Protein AF-A0A2S9FH25-F1 (afdb_monomer)

Mean predicted aligned error: 14.5 Å

Nearest PDB structures (foldseek):
  1u69-assembly1_A  TM=9.486E-01  e=9.058E-13  Pseudomonas aeruginosa PAO1
  1u69-assembly2_D  TM=9.624E-01  e=1.966E-12  Pseudomonas aeruginosa PAO1
  1u69-assembly3_C  TM=9.491E-01  e=1.620E-12  Pseudomonas aeruginosa PAO1
  1u6l-assembly1_B  TM=7.520E-01  e=2.243E-03  Pseudomonas aeruginosa PAO1
  4naz-assembly1_A  TM=5.718E-01  e=1.034E+00  Staphylococcus aureus subsp. aureus N315

Radius of gyration: 29.6 Å; Cα contacts (8 Å, |Δi|>4): 199; chains: 1; bounding box: 71×37×95 Å

Solvent-accessible surface area (backbone atoms only — not comparable to full-atom values): 10224 Å² total; per-residue (Å²): 124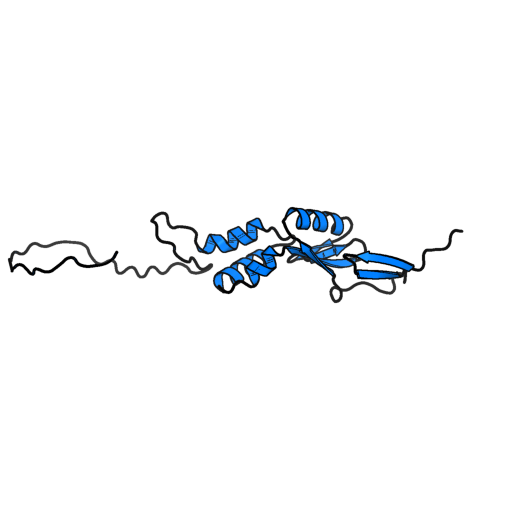,90,74,79,75,57,62,48,78,49,71,59,96,87,43,80,47,74,51,64,71,75,62,90,86,64,78,67,50,82,91,53,63,50,77,45,81,18,88,44,65,68,50,41,50,57,51,49,61,60,37,41,56,78,33,43,85,39,61,60,18,29,30,21,29,62,83,49,47,28,36,33,52,42,42,52,66,56,59,51,39,49,64,35,89,50,64,68,41,10,50,32,23,46,55,46,41,72,76,26,37,70,75,54,64,66,60,34,51,48,46,36,53,55,31,50,56,66,56,99,71,92,50,80,44,84,56,70,92,87,65,81,80,79,76,86,68,83,83,74,86,88,83,89,82,92,76,92,83,90,81,86,93,84,84,90,75,94,78,88,84,133

Sequence (162 aa):
KPGDVVSATFVLDGQRFIGINGGPVFSFTEAVSFTIDCRDQAEVDYYWDRLVDGGAESQCGWLKDRYGLSWQVVPRRLTELTSDPDPARAAAATKAMLGMRKIVIAELEDAVSGLWAAVGDGRRRLVLPGQKLLIYGSRRPPLCTLGHTQLGPGRLSEDVWR

pLDDT: mean 74.71, std 25.16, range [26.81, 96.88]

Foldseek 3Di:
DPDDDQWDWDDDPNDIDIGGCPDPPDADDPVDEEEDAAADVVSLCVVVVQQCVCWAWDALQWTHGVRRHIYRDDYPLLVCQLPPPPVQSNVQLVVQRRVDRRDDNVSSVCSNCVLQPDPPPPDGDGDRPPDPDPPPPPDDDDDDDDDDDDDDDDDDDDDDDD

Structure (mmCIF, N/CA/C/O backbone):
data_AF-A0A2S9FH25-F1
#
_entry.id   AF-A0A2S9FH25-F1
#
loop_
_atom_site.group_PDB
_atom_site.id
_atom_site.type_symbol
_atom_site.label_atom_id
_atom_site.label_alt_id
_atom_site.label_comp_id
_atom_site.label_asym_id
_atom_site.label_entity_id
_atom_site.label_seq_id
_atom_site.pdbx_PDB_ins_code
_atom_site.Cartn_x
_atom_site.Cartn_y
_atom_site.Cartn_z
_atom_site.occupancy
_atom_site.B_iso_or_equiv
_atom_site.auth_seq_id
_atom_site.auth_comp_id
_atom_site.auth_asym_id
_atom_site.auth_atom_id
_atom_site.pdbx_PDB_model_num
ATOM 1 N N . LYS A 1 1 ? 22.438 1.363 -34.155 1.00 42.34 1 LYS A N 1
ATOM 2 C CA . LYS A 1 1 ? 21.568 0.644 -33.194 1.00 42.34 1 LYS A CA 1
ATOM 3 C C . LYS A 1 1 ? 21.041 1.708 -32.246 1.00 42.34 1 LYS A C 1
ATOM 5 O O . LYS A 1 1 ? 21.888 2.452 -31.766 1.00 42.34 1 LYS A O 1
ATOM 10 N N . PRO A 1 2 ? 19.721 1.904 -32.103 1.00 44.00 2 PRO A N 1
ATOM 11 C CA . PRO A 1 2 ? 19.193 2.931 -31.206 1.00 44.00 2 PRO A CA 1
ATOM 12 C C . PRO A 1 2 ? 19.787 2.697 -29.814 1.00 44.00 2 PRO A C 1
ATOM 14 O O . PRO A 1 2 ? 19.795 1.556 -29.363 1.00 44.00 2 PRO A O 1
ATOM 17 N N . GLY A 1 3 ? 20.409 3.729 -29.243 1.00 57.06 3 GLY A N 1
ATOM 18 C CA . GLY A 1 3 ? 21.212 3.620 -28.028 1.00 57.06 3 GLY A CA 1
ATOM 19 C C . GLY A 1 3 ? 20.370 3.202 -26.832 1.00 57.06 3 GLY A C 1
ATOM 20 O O . GLY A 1 3 ? 19.232 3.650 -26.690 1.00 57.06 3 GLY A O 1
ATOM 21 N N . ASP A 1 4 ? 20.938 2.343 -25.991 1.00 72.88 4 ASP A N 1
ATOM 22 C CA . ASP A 1 4 ? 20.301 1.912 -24.754 1.00 72.88 4 ASP A CA 1
ATOM 23 C C . ASP A 1 4 ? 19.955 3.140 -23.901 1.00 72.88 4 ASP A C 1
ATOM 25 O O . ASP A 1 4 ? 20.769 4.053 -23.725 1.00 72.88 4 ASP A O 1
ATOM 29 N N . VAL A 1 5 ? 18.721 3.191 -23.399 1.00 74.50 5 VAL A N 1
ATOM 30 C C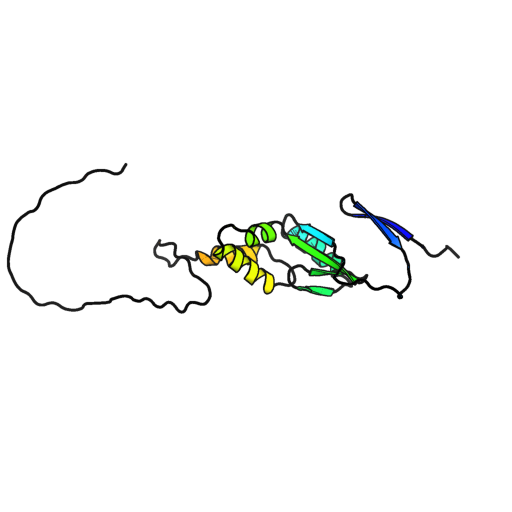A . VAL A 1 5 ? 18.272 4.275 -22.522 1.00 74.50 5 VAL A CA 1
ATOM 31 C C . VAL A 1 5 ? 19.107 4.222 -21.243 1.00 74.50 5 VAL A C 1
ATOM 33 O O . VAL A 1 5 ? 19.021 3.258 -20.487 1.00 74.50 5 VAL A O 1
ATOM 36 N N . VAL A 1 6 ? 19.923 5.248 -21.000 1.00 82.94 6 VAL A N 1
ATOM 37 C CA . VAL A 1 6 ? 20.796 5.328 -19.813 1.00 82.94 6 VAL A CA 1
ATOM 38 C C . VAL A 1 6 ? 19.996 5.729 -18.574 1.00 82.94 6 VAL A C 1
ATOM 40 O O . VAL A 1 6 ? 20.186 5.174 -17.491 1.00 82.94 6 VAL A O 1
ATOM 43 N N . SER A 1 7 ? 19.072 6.674 -18.733 1.00 88.19 7 SER A N 1
ATOM 44 C CA . SER A 1 7 ? 18.200 7.147 -17.666 1.00 88.19 7 SER A CA 1
ATOM 45 C C . SER A 1 7 ? 16.858 7.633 -18.206 1.00 88.19 7 SER A C 1
ATOM 47 O O . SER A 1 7 ? 16.728 7.981 -19.380 1.00 88.19 7 SER A O 1
ATOM 49 N N . ALA A 1 8 ? 15.853 7.653 -17.335 1.00 88.56 8 ALA A N 1
ATOM 50 C CA . ALA A 1 8 ? 14.528 8.178 -17.618 1.00 88.56 8 ALA A CA 1
ATOM 51 C C . ALA A 1 8 ? 14.047 9.038 -16.449 1.00 88.56 8 ALA A C 1
ATOM 53 O O . ALA A 1 8 ? 14.190 8.658 -15.287 1.00 88.56 8 ALA A O 1
ATOM 54 N N . THR A 1 9 ? 13.444 10.180 -16.763 1.00 92.06 9 THR A N 1
ATOM 55 C CA . THR A 1 9 ? 12.810 11.053 -15.772 1.00 92.06 9 THR A CA 1
ATOM 56 C C . THR A 1 9 ? 11.312 10.807 -15.782 1.00 92.06 9 THR A C 1
ATOM 58 O O . THR A 1 9 ? 10.691 10.818 -16.843 1.00 92.06 9 THR A O 1
ATOM 61 N N . PHE A 1 10 ? 10.723 10.623 -14.608 1.00 89.56 10 PHE A N 1
ATOM 62 C CA . PHE A 1 10 ? 9.284 10.444 -14.441 1.00 89.56 10 PHE A CA 1
ATOM 63 C C . PHE A 1 10 ? 8.789 11.197 -13.208 1.00 89.56 10 PHE A C 1
ATOM 65 O O . PHE A 1 10 ? 9.579 11.686 -12.400 1.00 89.56 10 PHE A O 1
ATOM 72 N N . VAL A 1 11 ? 7.473 11.347 -13.093 1.00 90.06 11 VAL A N 1
ATOM 73 C CA . VAL A 1 11 ? 6.831 12.032 -11.971 1.00 90.06 11 VAL A CA 1
ATOM 74 C C . VAL A 1 11 ? 5.839 11.075 -11.331 1.00 90.06 11 VAL A C 1
ATOM 76 O O . VAL A 1 11 ? 4.984 10.535 -12.030 1.00 90.06 11 VAL A O 1
ATOM 79 N N . LEU A 1 12 ? 5.954 10.877 -10.020 1.00 88.06 12 LEU A N 1
ATOM 80 C CA . LEU A 1 12 ? 4.980 10.154 -9.205 1.00 88.06 12 LEU A CA 1
ATOM 81 C C . LEU A 1 12 ? 4.409 11.133 -8.189 1.00 88.06 12 LEU A C 1
ATOM 83 O O . LEU A 1 12 ? 5.174 11.751 -7.457 1.00 88.06 12 LEU A O 1
ATOM 87 N N . ASP A 1 13 ? 3.089 11.299 -8.194 1.00 86.44 13 ASP A N 1
ATOM 88 C CA . ASP A 1 13 ? 2.365 12.199 -7.285 1.00 86.44 13 ASP A CA 1
ATOM 89 C C . ASP A 1 13 ? 3.001 13.603 -7.152 1.00 86.44 13 ASP A C 1
ATOM 91 O O . ASP A 1 13 ? 3.244 14.134 -6.074 1.00 86.44 13 ASP A O 1
ATOM 95 N N . GLY A 1 14 ? 3.379 14.193 -8.292 1.00 88.94 14 GLY A N 1
ATOM 96 C CA . GLY A 1 14 ? 4.026 15.511 -8.349 1.00 88.94 14 GLY A CA 1
ATOM 97 C C . GLY A 1 14 ? 5.524 15.528 -8.011 1.00 88.94 14 GLY A C 1
ATOM 98 O O . GLY A 1 14 ? 6.199 16.515 -8.310 1.00 88.94 14 GLY A O 1
ATOM 99 N N . GLN A 1 15 ? 6.086 14.439 -7.483 1.00 89.81 15 GLN A N 1
ATOM 100 C CA . GLN A 1 15 ? 7.514 14.317 -7.208 1.00 89.81 15 GLN A CA 1
ATOM 101 C C . GLN A 1 15 ? 8.274 13.768 -8.417 1.00 89.81 15 GLN A C 1
ATOM 103 O O . GLN A 1 15 ? 7.928 12.739 -8.994 1.00 89.81 15 GLN A O 1
ATOM 108 N N . ARG A 1 16 ? 9.345 14.465 -8.808 1.00 92.69 16 ARG A N 1
ATOM 109 C CA . ARG A 1 16 ? 10.208 14.069 -9.926 1.00 92.69 16 ARG A CA 1
ATOM 110 C C . ARG A 1 16 ? 11.235 13.032 -9.479 1.00 92.69 16 ARG A C 1
ATOM 112 O O . ARG A 1 16 ? 11.965 13.263 -8.520 1.00 92.69 16 ARG A O 1
ATOM 119 N N . PHE A 1 17 ? 11.358 11.962 -10.250 1.00 90.69 17 PHE A N 1
ATOM 120 C CA . PHE A 1 17 ? 12.336 10.897 -10.078 1.00 90.69 17 PHE A CA 1
ATOM 121 C C . PHE A 1 17 ? 13.154 10.704 -11.351 1.00 90.69 17 PHE A C 1
ATOM 123 O O . PHE A 1 17 ? 12.692 10.997 -12.456 1.00 90.69 17 PHE A O 1
ATOM 130 N N . ILE A 1 18 ? 14.372 10.195 -11.186 1.00 91.94 18 ILE A N 1
ATOM 131 C CA . ILE A 1 18 ? 15.239 9.777 -12.286 1.00 91.94 18 ILE A CA 1
ATOM 132 C C . ILE A 1 18 ? 15.592 8.311 -12.046 1.00 91.94 18 ILE A C 1
ATOM 134 O O . ILE A 1 18 ? 16.249 7.983 -11.061 1.00 91.94 18 ILE A O 1
ATOM 138 N N . GLY A 1 19 ? 15.144 7.435 -12.940 1.00 88.88 19 GLY A N 1
ATOM 139 C CA . GLY A 1 19 ? 15.576 6.044 -12.998 1.00 88.88 19 GLY A CA 1
ATOM 140 C C . GLY A 1 19 ? 16.833 5.931 -13.852 1.00 88.88 19 GLY A C 1
ATOM 141 O O . GLY A 1 19 ? 16.914 6.556 -14.908 1.00 88.88 19 GLY A O 1
ATOM 142 N N . ILE A 1 20 ? 17.814 5.151 -13.404 1.00 88.00 20 ILE A N 1
ATOM 143 C CA . ILE A 1 20 ? 19.079 4.930 -14.113 1.00 88.00 20 ILE A CA 1
ATOM 144 C C . ILE A 1 20 ? 19.257 3.429 -14.317 1.00 88.00 20 ILE A C 1
ATOM 146 O O . ILE A 1 20 ? 19.158 2.655 -13.365 1.00 88.00 20 ILE A O 1
ATOM 150 N N . ASN A 1 21 ? 19.569 3.019 -15.545 1.00 84.69 21 ASN A N 1
ATOM 151 C CA . ASN A 1 21 ? 19.902 1.633 -15.860 1.00 84.69 21 ASN A CA 1
ATOM 152 C C . ASN A 1 21 ? 21.353 1.339 -15.445 1.00 84.69 21 ASN A C 1
ATOM 154 O O . ASN A 1 21 ? 22.269 1.363 -16.262 1.00 84.69 21 ASN A O 1
ATOM 158 N N . GLY A 1 22 ? 21.563 1.084 -14.150 1.00 83.88 22 GLY A N 1
ATOM 159 C CA . GLY A 1 22 ? 22.883 0.832 -13.551 1.00 83.88 22 GLY A CA 1
ATOM 160 C C . GLY A 1 22 ? 23.398 -0.613 -13.650 1.00 83.88 22 GLY A C 1
ATOM 161 O O . GLY A 1 22 ? 24.474 -0.911 -13.136 1.00 83.88 22 GLY A O 1
ATOM 162 N N . GLY A 1 23 ? 22.645 -1.517 -14.286 1.00 80.75 23 GLY A N 1
ATOM 163 C CA . GLY A 1 23 ? 22.948 -2.952 -14.317 1.00 80.75 23 GLY A CA 1
ATOM 164 C C . GLY A 1 23 ? 22.654 -3.673 -12.987 1.00 80.75 23 GLY A C 1
ATOM 165 O O . GLY A 1 23 ? 22.224 -3.047 -12.021 1.00 80.75 23 GLY A O 1
ATOM 166 N N . PRO A 1 24 ? 22.891 -4.996 -12.906 1.00 83.75 24 PRO A N 1
ATOM 167 C CA . PRO A 1 24 ? 22.499 -5.836 -11.763 1.00 83.75 24 PRO A CA 1
ATOM 168 C C . PRO A 1 24 ? 23.400 -5.675 -10.524 1.00 83.75 24 PRO A C 1
ATOM 170 O O . PRO A 1 24 ? 23.316 -6.463 -9.588 1.00 83.75 24 PRO A O 1
ATOM 173 N N . VAL A 1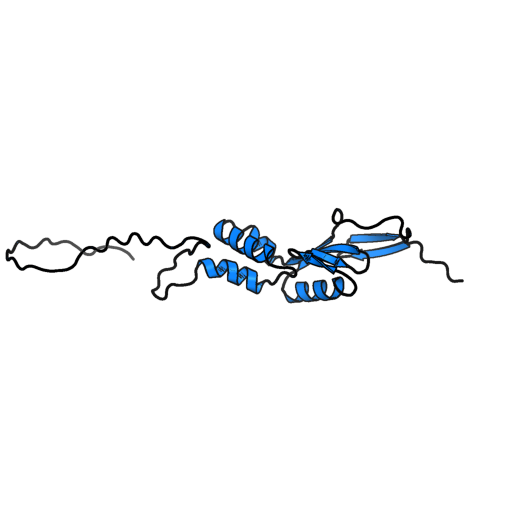 25 ? 24.296 -4.685 -10.522 1.00 85.38 25 VAL A N 1
ATOM 174 C CA . VAL A 1 25 ? 25.277 -4.460 -9.448 1.00 85.38 25 VAL A CA 1
ATOM 175 C C . VAL A 1 25 ? 24.605 -3.917 -8.182 1.00 85.38 25 VAL A C 1
ATOM 177 O O . VAL A 1 25 ? 25.102 -4.125 -7.078 1.00 85.38 25 VAL A O 1
ATOM 180 N N . PHE A 1 26 ? 23.460 -3.248 -8.337 1.00 82.88 26 PHE A N 1
ATOM 181 C CA . PHE A 1 26 ? 22.687 -2.670 -7.244 1.00 82.88 26 PHE A CA 1
ATOM 182 C C . PHE A 1 26 ? 21.304 -3.313 -7.186 1.00 82.88 26 PHE A C 1
ATOM 184 O O . PHE A 1 26 ? 20.659 -3.516 -8.211 1.00 82.88 26 PHE A O 1
ATOM 191 N N . SER A 1 27 ? 20.849 -3.629 -5.978 1.00 82.75 27 SER A N 1
ATOM 192 C CA . SER A 1 27 ? 19.510 -4.159 -5.721 1.00 82.75 27 SER A CA 1
ATOM 193 C C . SER A 1 27 ? 18.804 -3.267 -4.714 1.00 82.75 27 SER A C 1
ATOM 195 O O . SER A 1 27 ? 19.429 -2.781 -3.769 1.00 82.75 27 SER A O 1
ATOM 197 N N . PHE A 1 28 ? 17.505 -3.060 -4.908 1.00 85.12 28 PHE A N 1
ATOM 198 C CA . PHE A 1 28 ? 16.688 -2.388 -3.909 1.00 85.12 28 PHE A CA 1
ATOM 199 C C . PHE A 1 28 ? 16.587 -3.239 -2.644 1.00 85.12 28 PHE A C 1
ATOM 201 O O . PHE A 1 28 ? 16.500 -4.467 -2.693 1.00 85.12 28 PHE A O 1
ATOM 208 N N . THR A 1 29 ? 16.579 -2.557 -1.506 1.00 83.94 29 THR A N 1
ATOM 209 C CA . THR A 1 29 ? 16.264 -3.134 -0.202 1.00 83.94 29 THR A CA 1
ATOM 210 C C . THR A 1 29 ? 15.041 -2.422 0.361 1.00 83.94 29 THR A C 1
ATOM 212 O O . THR A 1 29 ? 14.670 -1.337 -0.087 1.00 83.94 29 THR A O 1
ATOM 215 N N . GLU A 1 30 ? 14.431 -3.006 1.383 1.00 81.44 30 GLU A N 1
ATOM 216 C CA . GLU A 1 30 ? 13.296 -2.440 2.113 1.00 81.44 30 GLU A CA 1
ATOM 217 C C . GLU A 1 30 ? 13.643 -1.121 2.829 1.00 81.44 30 GLU A C 1
ATOM 219 O O . GLU A 1 30 ? 12.751 -0.443 3.329 1.00 81.44 30 GLU A O 1
ATOM 224 N N . ALA A 1 31 ? 14.924 -0.724 2.858 1.00 80.69 31 ALA A N 1
ATOM 225 C CA . ALA A 1 31 ? 15.368 0.555 3.408 1.00 80.69 31 ALA A CA 1
ATOM 226 C C . ALA A 1 31 ? 14.836 1.766 2.622 1.00 80.69 31 ALA A C 1
ATOM 228 O O . ALA A 1 31 ? 14.776 2.867 3.168 1.00 80.69 31 ALA A O 1
ATOM 229 N N . VAL A 1 32 ? 14.458 1.576 1.353 1.00 85.75 32 VAL A N 1
ATOM 230 C CA . VAL A 1 32 ? 13.786 2.595 0.542 1.00 85.75 32 VAL A CA 1
ATOM 231 C C . VAL A 1 32 ? 12.452 2.033 0.070 1.00 85.75 32 VAL A C 1
ATOM 233 O O . VAL A 1 32 ? 12.402 1.048 -0.665 1.00 85.75 32 VAL A O 1
ATOM 236 N N . SER A 1 33 ? 11.370 2.689 0.479 1.00 88.25 33 SER A N 1
ATOM 237 C CA . SER A 1 33 ? 10.011 2.344 0.073 1.00 88.25 33 SER A CA 1
ATOM 238 C C . SER A 1 33 ? 9.198 3.586 -0.248 1.00 88.25 33 SER A C 1
ATOM 240 O O . SER A 1 33 ? 9.388 4.620 0.394 1.00 88.25 33 SER A O 1
ATOM 242 N N . PHE A 1 34 ? 8.244 3.460 -1.164 1.00 92.31 34 PHE A N 1
ATOM 243 C CA . PHE A 1 34 ? 7.229 4.487 -1.383 1.00 92.31 34 PHE A CA 1
ATOM 244 C C . PHE A 1 34 ? 5.929 4.133 -0.680 1.00 92.31 34 PHE A C 1
ATOM 246 O O . PHE A 1 34 ? 5.478 2.993 -0.742 1.00 92.31 34 PHE A O 1
ATOM 253 N N . THR A 1 35 ? 5.318 5.124 -0.044 1.00 92.81 35 THR A N 1
ATOM 254 C CA . THR A 1 35 ? 4.009 4.982 0.592 1.00 92.81 35 THR A CA 1
ATOM 255 C C . THR A 1 35 ? 2.952 5.637 -0.280 1.00 92.81 35 THR A C 1
ATOM 257 O O . THR A 1 35 ? 3.138 6.764 -0.733 1.00 92.81 35 THR A O 1
ATOM 260 N N . ILE A 1 36 ? 1.856 4.922 -0.519 1.00 92.94 36 ILE A N 1
ATOM 261 C CA . ILE A 1 36 ? 0.689 5.411 -1.246 1.00 92.94 36 ILE A CA 1
ATOM 262 C C . ILE A 1 36 ? -0.467 5.526 -0.256 1.00 92.94 36 ILE A C 1
ATOM 264 O O . ILE A 1 36 ? -0.977 4.512 0.228 1.00 92.94 36 ILE A O 1
ATOM 268 N N . ASP A 1 37 ? -0.898 6.760 0.004 1.00 93.25 37 ASP A N 1
ATOM 269 C CA . ASP A 1 37 ? -2.079 7.051 0.814 1.00 93.25 37 ASP A CA 1
ATOM 270 C C . ASP A 1 37 ? -3.360 6.818 0.007 1.00 93.25 37 ASP A C 1
ATOM 272 O O . ASP A 1 37 ? -3.763 7.647 -0.811 1.00 93.25 37 ASP A O 1
ATOM 276 N N . CYS A 1 38 ? -4.032 5.699 0.266 1.00 94.88 38 CYS A N 1
ATOM 277 C CA . CYS A 1 38 ? -5.265 5.327 -0.424 1.00 94.88 38 CYS A CA 1
ATOM 278 C C . CYS A 1 38 ? -6.494 5.891 0.298 1.00 94.88 38 CYS A C 1
ATOM 280 O O . CYS A 1 38 ? -6.622 5.807 1.524 1.00 94.88 38 CYS A O 1
ATOM 282 N N . ARG A 1 39 ? -7.426 6.466 -0.462 1.00 94.75 39 ARG A N 1
ATOM 283 C CA . ARG A 1 39 ? -8.660 7.067 0.063 1.00 94.75 39 ARG A CA 1
ATOM 284 C C . ARG A 1 39 ? -9.695 6.023 0.462 1.00 94.75 39 ARG A C 1
ATOM 286 O O . ARG A 1 39 ? -10.390 6.212 1.455 1.00 94.75 39 ARG A O 1
ATOM 293 N N . ASP A 1 40 ? -9.786 4.943 -0.300 1.00 94.56 40 ASP A N 1
ATOM 294 C CA . ASP A 1 40 ? -10.777 3.887 -0.133 1.00 94.56 40 ASP A CA 1
ATOM 295 C C . ASP A 1 40 ? -10.221 2.521 -0.570 1.00 94.56 40 ASP A C 1
ATOM 297 O O . ASP A 1 40 ? -9.065 2.396 -0.983 1.00 94.56 40 ASP A O 1
ATOM 301 N N . GLN A 1 41 ? -11.050 1.481 -0.452 1.00 96.12 41 GLN A N 1
ATOM 302 C CA . GLN A 1 41 ? -10.670 0.119 -0.823 1.00 96.12 41 GLN A CA 1
ATOM 303 C C . GLN A 1 41 ? -10.409 -0.021 -2.329 1.00 96.12 41 GLN A C 1
ATOM 305 O O . GLN A 1 41 ? -9.551 -0.806 -2.720 1.00 96.12 41 GLN A O 1
ATOM 310 N N . ALA A 1 42 ? -11.104 0.748 -3.173 1.00 96.75 42 ALA A N 1
ATOM 311 C CA . ALA A 1 42 ? -10.935 0.663 -4.618 1.00 96.75 42 ALA A CA 1
ATOM 312 C 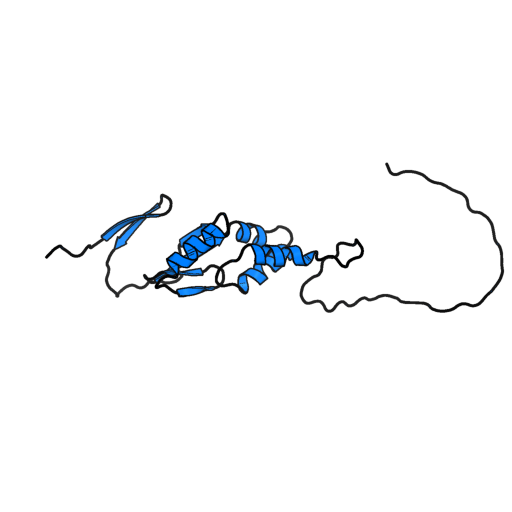C . ALA A 1 42 ? -9.545 1.154 -5.042 1.00 96.75 42 ALA A C 1
ATOM 314 O O . ALA A 1 42 ? -8.928 0.551 -5.918 1.00 96.75 42 ALA A O 1
ATOM 315 N N . GLU A 1 43 ? -9.021 2.201 -4.400 1.00 96.88 43 GLU A N 1
ATOM 316 C CA . GLU A 1 43 ? -7.634 2.628 -4.607 1.00 96.88 43 GLU A CA 1
ATOM 317 C C . GLU A 1 43 ? -6.627 1.600 -4.092 1.00 96.88 43 GLU A C 1
ATOM 319 O O . GLU A 1 43 ? -5.658 1.309 -4.795 1.00 96.88 43 GLU A O 1
ATOM 324 N N . VAL A 1 44 ? -6.868 1.010 -2.914 1.00 96.56 44 VAL A N 1
ATOM 325 C CA . VAL A 1 44 ? -6.007 -0.063 -2.388 1.00 96.56 44 VAL A CA 1
ATOM 326 C C . VAL A 1 44 ? -5.913 -1.206 -3.394 1.00 96.56 44 VAL A C 1
ATOM 328 O O . VAL A 1 44 ? -4.810 -1.600 -3.762 1.00 96.56 44 VAL A O 1
ATOM 331 N N . ASP A 1 45 ? -7.053 -1.696 -3.881 1.00 96.50 45 ASP A N 1
ATOM 332 C CA . ASP A 1 45 ? -7.107 -2.788 -4.851 1.00 96.50 45 ASP A CA 1
ATOM 333 C C . ASP A 1 45 ? -6.450 -2.385 -6.181 1.00 96.50 45 ASP A C 1
ATOM 335 O O . ASP A 1 45 ? -5.633 -3.126 -6.727 1.00 96.50 45 ASP A O 1
ATOM 339 N N . TYR A 1 46 ? -6.719 -1.168 -6.667 1.00 96.25 46 TYR A N 1
ATOM 340 C CA . TYR A 1 46 ? -6.144 -0.648 -7.908 1.00 96.25 46 TYR A CA 1
ATOM 341 C C . TYR A 1 46 ? -4.610 -0.651 -7.906 1.00 96.25 46 TYR A C 1
ATOM 343 O O . TYR A 1 46 ? -4.006 -1.060 -8.908 1.00 96.25 46 TYR A O 1
ATOM 351 N N . TYR A 1 47 ? -3.991 -0.158 -6.827 1.00 95.38 47 TYR A N 1
ATOM 352 C CA . TYR A 1 47 ? -2.535 -0.080 -6.706 1.00 95.38 47 TYR A CA 1
ATOM 353 C C . TYR A 1 47 ? -1.926 -1.434 -6.366 1.00 95.38 47 TYR A C 1
ATOM 355 O O . TYR A 1 47 ? -0.928 -1.809 -6.979 1.00 95.38 47 TYR A O 1
ATOM 363 N N . TRP A 1 48 ? -2.532 -2.179 -5.440 1.00 95.88 48 TRP A N 1
ATOM 364 C CA . TRP A 1 48 ? -2.044 -3.494 -5.035 1.00 95.88 48 TRP A CA 1
ATOM 365 C C . TRP A 1 48 ? -1.928 -4.437 -6.229 1.00 95.88 48 TRP A C 1
ATOM 367 O O . TRP A 1 48 ? -0.845 -4.952 -6.503 1.00 95.88 48 TRP A O 1
ATOM 377 N N . ASP A 1 49 ? -3.014 -4.589 -6.990 1.00 94.94 49 ASP A N 1
ATOM 378 C CA . ASP A 1 49 ? -3.087 -5.553 -8.089 1.00 94.94 49 ASP A CA 1
ATOM 379 C C . ASP A 1 49 ? -2.113 -5.203 -9.227 1.00 94.94 49 ASP A C 1
ATOM 381 O O . ASP A 1 49 ? -1.581 -6.086 -9.895 1.00 94.94 49 ASP A O 1
ATOM 385 N N . ARG A 1 50 ? -1.830 -3.910 -9.438 1.00 95.38 50 ARG A N 1
ATOM 386 C CA . ARG A 1 50 ? -0.869 -3.452 -10.457 1.00 95.38 50 ARG A CA 1
ATOM 387 C C . ARG A 1 50 ? 0.578 -3.594 -10.031 1.00 95.38 50 ARG A C 1
ATOM 389 O O . ARG A 1 50 ? 1.429 -3.841 -10.878 1.00 95.38 50 ARG A O 1
ATOM 396 N N . LEU A 1 51 ? 0.871 -3.365 -8.756 1.00 93.81 51 LEU A N 1
ATOM 397 C CA . LEU A 1 51 ? 2.242 -3.423 -8.271 1.00 93.81 51 LEU A CA 1
ATOM 398 C C . LEU A 1 51 ? 2.686 -4.866 -8.024 1.00 93.81 51 LEU A C 1
ATOM 400 O O . LEU A 1 51 ? 3.856 -5.176 -8.222 1.00 93.81 51 LEU A O 1
ATOM 404 N N . VAL A 1 52 ? 1.767 -5.757 -7.642 1.00 94.69 52 VAL A N 1
ATOM 405 C CA . VAL A 1 52 ? 2.072 -7.186 -7.484 1.00 94.69 52 VAL A CA 1
ATOM 406 C C . VAL A 1 52 ? 2.209 -7.916 -8.827 1.00 94.69 52 VAL A C 1
ATOM 408 O O . VAL A 1 52 ? 2.796 -8.996 -8.868 1.00 94.69 52 VAL A O 1
ATOM 411 N N . ASP A 1 53 ? 1.733 -7.344 -9.938 1.00 94.25 53 ASP A N 1
ATOM 412 C CA . ASP A 1 53 ? 1.900 -7.932 -11.271 1.00 94.25 53 ASP A CA 1
ATOM 413 C C . ASP A 1 53 ? 3.388 -8.000 -11.670 1.00 94.25 53 ASP A C 1
ATOM 415 O O . ASP A 1 53 ? 4.055 -6.995 -11.934 1.00 94.25 53 ASP A O 1
ATOM 419 N N . GLY A 1 54 ? 3.933 -9.219 -11.659 1.00 90.75 54 GLY A N 1
ATOM 420 C CA . GLY A 1 54 ? 5.365 -9.487 -11.807 1.00 90.75 54 GLY A CA 1
ATOM 421 C C . GLY A 1 54 ? 6.208 -9.167 -10.564 1.00 90.75 54 GLY A C 1
ATOM 422 O O . GLY A 1 54 ? 7.431 -9.273 -10.635 1.00 90.75 54 GLY A O 1
ATOM 423 N N . GLY A 1 55 ? 5.573 -8.779 -9.457 1.00 92.81 55 GLY A N 1
ATOM 424 C CA . GLY A 1 55 ? 6.176 -8.463 -8.165 1.00 92.81 55 GLY A CA 1
ATOM 425 C C . GLY A 1 55 ? 5.952 -9.548 -7.102 1.00 92.81 55 GLY A C 1
ATOM 426 O O . GLY A 1 55 ? 5.722 -10.717 -7.413 1.00 92.81 55 GLY A O 1
ATOM 427 N N . ALA A 1 56 ? 6.040 -9.163 -5.826 1.00 93.50 56 ALA A N 1
ATOM 428 C CA . ALA A 1 56 ? 5.852 -10.062 -4.687 1.00 93.50 56 ALA A CA 1
ATOM 429 C C . ALA A 1 56 ? 5.112 -9.382 -3.527 1.00 93.50 56 ALA A C 1
ATOM 431 O O . ALA A 1 56 ? 5.483 -8.294 -3.089 1.00 93.50 56 ALA A O 1
ATOM 432 N N . GLU A 1 57 ? 4.100 -10.055 -2.980 1.00 94.62 57 GLU A N 1
ATOM 433 C CA . GLU A 1 57 ? 3.386 -9.578 -1.793 1.00 94.62 57 GLU A CA 1
ATOM 434 C C . GLU A 1 57 ? 4.223 -9.713 -0.519 1.00 94.62 57 GLU A C 1
ATOM 436 O O . GLU A 1 57 ? 4.919 -10.712 -0.306 1.00 94.62 57 GLU A O 1
ATOM 441 N N . SER A 1 58 ? 4.058 -8.749 0.382 1.00 92.69 58 SER A N 1
ATOM 442 C CA . SER A 1 58 ? 4.579 -8.780 1.745 1.00 92.69 58 SER A CA 1
ATOM 443 C C . SER A 1 58 ? 3.443 -8.531 2.753 1.00 92.69 58 SER A C 1
ATOM 445 O O . SER A 1 58 ? 2.259 -8.598 2.419 1.00 92.69 58 SER A O 1
ATOM 447 N N . GLN A 1 59 ? 3.795 -8.352 4.022 1.00 91.69 59 GLN A N 1
ATOM 448 C CA . GLN A 1 59 ? 2.853 -8.219 5.133 1.00 91.69 59 GLN A CA 1
ATOM 449 C C . GLN A 1 59 ? 2.408 -6.767 5.343 1.00 91.69 59 GLN A C 1
ATOM 451 O O . GLN A 1 59 ? 3.150 -5.833 5.050 1.00 91.69 59 GLN A O 1
ATOM 456 N N . CYS A 1 60 ? 1.231 -6.577 5.940 1.00 92.19 60 CYS A N 1
ATOM 457 C CA . CYS A 1 60 ? 0.770 -5.292 6.474 1.00 92.19 60 CYS A CA 1
ATOM 458 C C . CYS A 1 60 ? 0.736 -4.146 5.444 1.00 92.19 60 CYS A C 1
ATOM 460 O O . CYS A 1 60 ? 1.133 -3.025 5.752 1.00 92.19 60 CYS A O 1
ATOM 462 N N . GLY A 1 61 ? 0.299 -4.413 4.215 1.00 91.31 61 GLY A N 1
ATOM 463 C CA . GLY A 1 61 ? 0.242 -3.415 3.145 1.00 91.31 61 GLY A CA 1
ATOM 464 C C . GLY A 1 61 ? 1.547 -3.253 2.363 1.00 91.31 61 GLY A C 1
ATOM 465 O O . GLY A 1 61 ? 1.605 -2.424 1.457 1.00 91.31 61 GLY A O 1
ATOM 466 N N . TRP A 1 62 ? 2.582 -4.038 2.671 1.00 95.19 62 TRP A N 1
ATOM 467 C CA . TRP A 1 62 ? 3.840 -4.017 1.932 1.00 95.19 62 TRP A CA 1
ATOM 468 C C . TRP A 1 62 ? 3.808 -4.942 0.720 1.00 95.19 62 TRP A C 1
ATOM 470 O O . TRP A 1 62 ? 3.254 -6.039 0.764 1.00 95.19 62 TRP A O 1
ATOM 480 N N . LEU A 1 63 ? 4.503 -4.542 -0.338 1.00 95.56 63 LEU A N 1
ATOM 481 C CA . LEU A 1 63 ? 4.789 -5.375 -1.502 1.00 95.56 63 LEU A CA 1
ATOM 482 C C . LEU A 1 63 ? 6.075 -4.908 -2.188 1.00 95.56 63 LEU A C 1
ATOM 484 O O . LEU A 1 63 ? 6.592 -3.826 -1.903 1.00 95.56 63 LEU A O 1
ATOM 488 N N . LYS A 1 64 ? 6.582 -5.719 -3.113 1.00 94.50 64 LYS A N 1
ATOM 489 C CA . LYS A 1 64 ? 7.625 -5.335 -4.063 1.00 94.50 64 LYS A CA 1
ATOM 490 C C . LYS A 1 64 ? 7.074 -5.374 -5.474 1.00 94.50 64 LYS A C 1
ATOM 492 O O . LYS A 1 64 ? 6.367 -6.319 -5.815 1.00 94.50 64 LYS A O 1
ATOM 497 N N . ASP A 1 65 ? 7.428 -4.385 -6.284 1.00 94.31 65 ASP A N 1
ATOM 498 C CA . ASP A 1 65 ? 7.090 -4.396 -7.706 1.00 94.31 65 ASP A CA 1
ATOM 499 C C . ASP A 1 65 ? 8.017 -5.317 -8.520 1.00 94.31 65 ASP A C 1
ATOM 501 O O . ASP A 1 65 ? 8.975 -5.899 -8.002 1.00 94.31 65 ASP A O 1
ATOM 505 N N . ARG A 1 66 ? 7.758 -5.427 -9.828 1.00 93.06 66 ARG A N 1
ATOM 506 C CA . ARG A 1 66 ? 8.574 -6.224 -10.763 1.00 93.06 66 ARG A CA 1
ATOM 507 C C . ARG A 1 66 ? 10.045 -5.813 -10.869 1.00 93.06 66 ARG A C 1
ATOM 509 O O . ARG A 1 66 ? 10.848 -6.553 -11.431 1.00 93.06 66 ARG A O 1
ATOM 516 N N . TYR A 1 67 ? 10.397 -4.623 -10.388 1.00 89.12 67 TYR A N 1
ATOM 517 C CA . TYR A 1 67 ? 11.763 -4.106 -10.363 1.00 89.12 67 TYR A CA 1
ATOM 518 C C . TYR A 1 67 ? 12.436 -4.316 -9.000 1.00 89.12 67 TYR A C 1
ATOM 520 O O . TYR A 1 67 ? 13.611 -3.985 -8.840 1.00 89.12 67 TYR A O 1
ATOM 528 N N . GLY A 1 68 ? 11.716 -4.884 -8.028 1.00 89.44 68 GLY A N 1
ATOM 529 C CA . GLY A 1 68 ? 12.191 -5.144 -6.673 1.00 89.44 68 GLY A CA 1
ATOM 530 C C . GLY A 1 68 ? 12.086 -3.943 -5.733 1.00 89.44 68 GLY A C 1
ATOM 531 O O . GLY A 1 68 ? 12.574 -4.028 -4.605 1.00 89.44 68 GLY 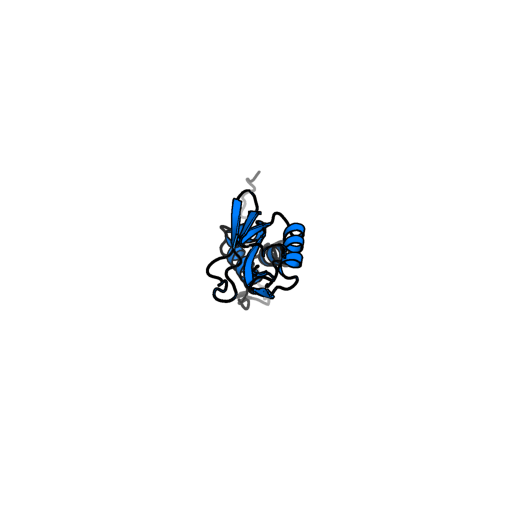A O 1
ATOM 532 N N . LEU A 1 69 ? 11.467 -2.839 -6.162 1.00 90.94 69 LEU A N 1
ATOM 533 C CA . LEU A 1 69 ? 11.274 -1.662 -5.322 1.00 90.94 69 LEU A CA 1
ATOM 534 C C . LEU A 1 69 ? 10.139 -1.906 -4.325 1.00 90.94 69 LEU A C 1
ATOM 536 O O . LEU A 1 69 ? 9.106 -2.472 -4.681 1.00 90.94 69 LEU A O 1
ATOM 540 N N . SER A 1 70 ? 10.334 -1.481 -3.076 1.00 93.56 70 SER A N 1
ATOM 541 C CA . SER A 1 70 ? 9.356 -1.691 -2.007 1.00 93.56 70 SER A CA 1
ATOM 542 C C . SER A 1 70 ? 8.275 -0.608 -2.013 1.00 93.56 70 SER A C 1
ATOM 544 O O . SER A 1 70 ? 8.569 0.582 -2.136 1.00 93.56 70 SER A O 1
ATOM 546 N N . TRP A 1 71 ? 7.028 -1.019 -1.815 1.00 95.25 71 TRP A N 1
ATOM 547 C CA . TRP A 1 71 ? 5.860 -0.146 -1.751 1.00 95.25 71 TRP A CA 1
ATOM 548 C C . TRP A 1 71 ? 5.017 -0.463 -0.518 1.00 95.25 71 TRP A C 1
ATOM 550 O O . TRP A 1 71 ? 4.925 -1.617 -0.101 1.00 95.25 71 TRP A O 1
ATOM 560 N N . GLN A 1 72 ? 4.382 0.566 0.034 1.00 95.38 72 GLN A N 1
ATOM 561 C CA . GLN A 1 72 ? 3.430 0.493 1.134 1.00 95.38 72 GLN A CA 1
ATOM 562 C C . GLN A 1 72 ? 2.097 1.067 0.656 1.00 95.38 72 GLN A C 1
ATOM 564 O O . GLN A 1 72 ? 1.972 2.273 0.451 1.00 95.38 72 GLN A O 1
ATOM 569 N N . VAL A 1 73 ? 1.102 0.208 0.461 1.00 95.88 73 VAL A N 1
ATOM 570 C CA . VAL A 1 73 ? -0.256 0.609 0.080 1.00 95.88 73 VAL A CA 1
ATOM 571 C C . VAL A 1 73 ? -1.069 0.758 1.362 1.00 95.88 73 VAL A C 1
ATOM 573 O O . VAL A 1 73 ? -1.494 -0.232 1.960 1.00 95.88 73 VAL A O 1
ATOM 576 N N . VAL A 1 74 ? -1.238 2.000 1.818 1.00 94.94 74 VAL A N 1
ATOM 577 C CA . VAL A 1 74 ? -1.793 2.306 3.142 1.00 94.94 74 VAL A CA 1
ATOM 578 C C . VAL A 1 74 ? -3.105 3.070 2.977 1.00 94.94 74 VAL A C 1
ATOM 580 O O . VAL A 1 74 ? -3.095 4.224 2.548 1.00 94.94 74 VAL A O 1
ATOM 583 N N . PRO A 1 75 ? -4.264 2.476 3.310 1.00 96.44 75 PRO A N 1
ATOM 584 C CA . PRO A 1 75 ? -5.501 3.237 3.343 1.00 96.44 75 PRO A CA 1
ATOM 585 C C . PRO A 1 75 ? -5.494 4.204 4.526 1.00 96.44 75 PRO A C 1
ATOM 587 O O . PRO A 1 75 ? -5.146 3.821 5.642 1.00 96.44 75 PRO A O 1
ATOM 590 N N . ARG A 1 76 ? -5.973 5.435 4.320 1.00 95.56 76 ARG A N 1
ATOM 591 C CA . ARG A 1 76 ? -6.089 6.454 5.385 1.00 95.56 76 ARG A CA 1
ATOM 592 C C . ARG A 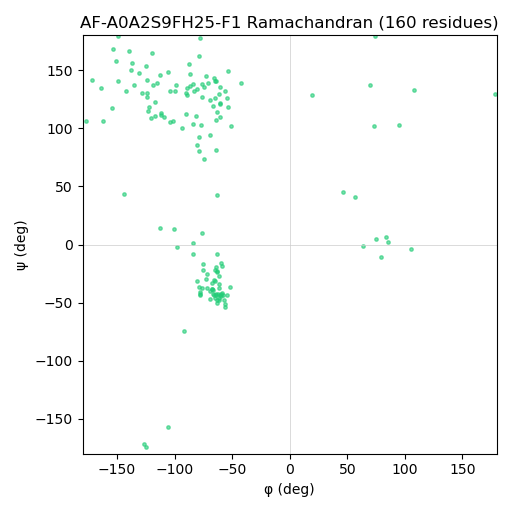1 76 ? -6.823 5.923 6.613 1.00 95.56 76 ARG A C 1
ATOM 594 O O . ARG A 1 76 ? -6.439 6.200 7.747 1.00 95.56 76 ARG A O 1
ATOM 601 N N . ARG A 1 77 ? -7.834 5.085 6.370 1.00 94.44 77 ARG A N 1
ATOM 602 C CA . ARG A 1 77 ? -8.632 4.453 7.415 1.00 94.44 77 ARG A CA 1
ATOM 603 C C . ARG A 1 77 ? -7.813 3.557 8.346 1.00 94.44 77 ARG A C 1
ATOM 605 O O . ARG A 1 77 ? -8.106 3.509 9.535 1.00 94.44 77 ARG A O 1
ATOM 612 N N . LEU A 1 78 ? -6.772 2.888 7.845 1.00 94.50 78 LEU A N 1
ATOM 613 C CA . LEU A 1 78 ? -5.861 2.114 8.690 1.00 94.50 78 LEU A CA 1
ATOM 614 C C . LEU A 1 78 ? -5.137 3.034 9.678 1.00 94.50 78 LEU A C 1
ATOM 616 O O . LEU A 1 78 ? -5.190 2.779 10.877 1.00 94.50 78 LEU A O 1
ATOM 620 N N . THR A 1 79 ? -4.541 4.125 9.189 1.00 92.94 79 THR A N 1
ATOM 621 C CA . THR A 1 79 ? -3.817 5.102 10.018 1.00 92.94 79 THR A CA 1
ATOM 622 C C . THR A 1 79 ? -4.710 5.715 11.097 1.00 92.94 79 THR A C 1
ATOM 624 O O . THR A 1 79 ? -4.281 5.860 12.244 1.00 92.94 79 THR A O 1
ATOM 627 N N . GLU A 1 80 ? -5.960 6.040 10.752 1.00 94.38 80 GLU A N 1
ATOM 628 C CA . GLU A 1 80 ? -6.964 6.539 11.700 1.00 94.38 80 GLU A CA 1
ATOM 629 C C . GLU A 1 80 ? -7.268 5.521 12.803 1.00 94.38 80 GLU A C 1
ATOM 631 O O . GLU A 1 80 ? -7.276 5.873 13.980 1.00 94.38 80 GLU A O 1
ATOM 636 N N . LEU A 1 81 ? -7.505 4.258 12.434 1.00 93.44 81 LEU A N 1
ATOM 637 C CA . LEU A 1 81 ? -7.885 3.215 13.383 1.00 93.44 81 LEU A CA 1
ATOM 638 C C . LEU A 1 81 ? -6.721 2.794 14.286 1.00 93.44 81 LEU A C 1
ATOM 640 O O . LEU A 1 81 ? -6.941 2.539 15.466 1.00 93.44 81 LEU A O 1
ATOM 644 N N . THR A 1 82 ? -5.486 2.734 13.779 1.00 92.69 82 THR A N 1
ATOM 645 C CA . THR A 1 82 ? -4.307 2.385 14.595 1.00 92.69 82 THR A CA 1
ATOM 646 C C . THR A 1 82 ? -3.848 3.521 15.503 1.00 92.69 82 THR A C 1
ATOM 648 O O . THR A 1 82 ? -3.175 3.264 16.497 1.00 92.69 82 THR A O 1
ATOM 651 N N . SER A 1 83 ? -4.208 4.764 15.177 1.00 93.56 83 SER A N 1
ATOM 652 C CA . SER A 1 83 ? -3.897 5.956 15.981 1.00 93.56 83 SER A CA 1
ATOM 653 C C . SER A 1 83 ? -5.086 6.413 16.834 1.00 93.56 83 SER A C 1
ATOM 655 O O . SER A 1 83 ? -5.086 7.540 17.333 1.00 93.56 83 SER A O 1
ATOM 657 N N . ASP A 1 84 ? -6.115 5.571 16.976 1.00 92.69 84 ASP A N 1
ATOM 658 C CA . ASP A 1 84 ? -7.315 5.902 17.739 1.00 92.69 84 ASP A CA 1
ATOM 659 C C . ASP A 1 84 ? -6.952 6.190 19.210 1.00 92.69 84 ASP A C 1
ATOM 661 O O . ASP A 1 84 ? -6.162 5.451 19.807 1.00 92.69 84 ASP A O 1
ATOM 665 N N . PRO A 1 85 ? -7.508 7.254 19.822 1.00 92.19 85 PRO A N 1
ATOM 666 C CA . PRO A 1 85 ? -7.229 7.583 21.216 1.00 92.19 85 PRO A CA 1
ATOM 667 C C . PRO A 1 85 ? -7.709 6.508 22.200 1.00 92.19 85 PRO A C 1
ATOM 669 O O . PRO A 1 85 ? -7.232 6.492 23.334 1.00 92.19 85 PRO A O 1
ATOM 672 N N . ASP A 1 86 ? -8.638 5.627 21.807 1.00 90.94 86 ASP A N 1
ATOM 673 C CA . ASP A 1 86 ? -8.993 4.435 22.573 1.00 90.94 86 ASP A CA 1
ATOM 674 C C . ASP A 1 86 ? -7.969 3.310 22.310 1.00 90.94 86 ASP A C 1
ATOM 676 O O . ASP A 1 86 ? -7.969 2.703 21.229 1.00 90.94 86 ASP A O 1
ATOM 680 N N . PRO A 1 87 ? -7.134 2.945 23.306 1.00 90.06 87 PRO A N 1
ATOM 681 C CA . PRO A 1 87 ? -6.104 1.928 23.126 1.00 90.06 87 PRO A CA 1
ATOM 682 C C . PRO A 1 87 ? -6.666 0.552 22.754 1.00 90.06 87 PRO A C 1
ATOM 684 O O . PRO A 1 87 ? -5.975 -0.231 22.105 1.00 90.06 87 PRO A O 1
ATOM 687 N N . ALA A 1 88 ? -7.906 0.231 23.149 1.00 89.12 88 ALA A N 1
ATOM 688 C CA . ALA A 1 88 ? -8.523 -1.047 22.807 1.00 89.12 88 ALA A CA 1
ATOM 689 C C . ALA A 1 88 ? -8.842 -1.122 21.309 1.00 89.12 88 ALA A C 1
ATOM 691 O O . ALA A 1 88 ? -8.603 -2.153 20.676 1.00 89.12 88 ALA A O 1
ATOM 692 N N . ARG A 1 89 ? -9.325 -0.016 20.732 1.00 90.19 89 ARG A N 1
ATOM 693 C CA . ARG A 1 89 ? -9.617 0.095 19.297 1.00 90.19 89 ARG A CA 1
ATOM 694 C C . ARG A 1 89 ? -8.336 0.091 18.476 1.00 90.19 89 ARG A C 1
ATOM 696 O O . ARG A 1 89 ? -8.230 -0.704 17.543 1.00 90.19 89 ARG A O 1
ATOM 703 N N . ALA A 1 90 ? -7.342 0.879 18.884 1.00 91.88 90 ALA A N 1
ATOM 704 C CA . ALA A 1 90 ? -6.027 0.904 18.247 1.00 91.88 90 ALA A CA 1
ATOM 705 C C . ALA A 1 90 ? -5.349 -0.475 18.251 1.00 91.88 90 ALA A C 1
ATOM 707 O O . ALA A 1 90 ? -4.827 -0.928 17.227 1.00 91.88 90 ALA A O 1
ATOM 708 N N . ALA A 1 91 ? -5.410 -1.195 19.376 1.00 91.75 91 ALA A N 1
ATOM 709 C CA . ALA A 1 91 ? -4.873 -2.548 19.482 1.00 91.75 91 ALA A CA 1
ATOM 710 C C . ALA A 1 91 ? -5.641 -3.557 18.610 1.00 91.75 91 ALA A C 1
ATOM 712 O O . ALA A 1 91 ? -5.017 -4.427 18.002 1.00 91.75 91 ALA A O 1
ATOM 713 N N . ALA A 1 92 ? -6.971 -3.448 18.518 1.00 91.94 92 ALA A N 1
ATOM 714 C CA . ALA A 1 92 ? -7.780 -4.314 17.660 1.00 91.94 92 ALA A CA 1
ATOM 715 C C . ALA A 1 92 ? -7.462 -4.105 16.172 1.00 91.94 92 ALA A C 1
ATOM 717 O O . ALA A 1 92 ? -7.216 -5.082 15.462 1.00 91.94 92 ALA A O 1
ATOM 718 N N . ALA A 1 93 ? -7.372 -2.848 15.729 1.00 93.69 93 ALA A N 1
ATOM 719 C CA . ALA A 1 93 ? -6.976 -2.499 14.367 1.00 93.69 93 ALA A CA 1
ATOM 720 C C . ALA A 1 93 ? -5.557 -2.990 14.043 1.00 93.69 93 ALA A C 1
ATOM 722 O O . ALA A 1 93 ? -5.339 -3.644 13.026 1.00 93.69 93 ALA A O 1
ATOM 723 N N . THR A 1 94 ? -4.604 -2.759 14.954 1.00 93.19 94 THR A N 1
ATOM 724 C CA . THR A 1 94 ? -3.216 -3.228 14.810 1.00 93.19 94 THR A CA 1
ATOM 725 C C . THR A 1 94 ? -3.157 -4.750 14.698 1.00 93.19 94 THR A C 1
ATOM 727 O O . THR A 1 94 ? -2.470 -5.290 13.835 1.00 93.19 94 THR A O 1
ATOM 730 N N . LYS A 1 95 ? -3.905 -5.468 15.541 1.00 93.75 95 LYS A N 1
ATOM 731 C CA . LYS A 1 95 ? -3.960 -6.932 15.511 1.00 93.75 95 LYS A CA 1
ATOM 732 C C . LYS A 1 95 ? -4.524 -7.458 14.190 1.00 93.75 95 LYS A C 1
ATOM 734 O O . LYS A 1 95 ? -3.989 -8.432 13.667 1.00 93.75 95 LYS A O 1
ATOM 739 N N . ALA A 1 96 ? -5.583 -6.838 13.674 1.00 93.62 96 ALA A N 1
ATOM 740 C CA . ALA A 1 96 ? -6.159 -7.199 12.383 1.00 93.62 96 ALA A CA 1
ATOM 741 C C . ALA A 1 96 ? -5.157 -6.951 11.243 1.00 93.62 96 ALA A C 1
ATOM 743 O O . ALA A 1 96 ? -4.885 -7.865 10.470 1.00 93.62 96 ALA A O 1
ATOM 744 N N . MET A 1 97 ? -4.513 -5.779 11.219 1.00 94.44 97 MET A N 1
ATOM 745 C CA . MET A 1 97 ? -3.473 -5.430 10.243 1.00 94.44 97 MET A CA 1
ATOM 746 C C . MET A 1 97 ? -2.325 -6.452 10.206 1.00 94.44 97 MET A C 1
ATOM 748 O O . MET A 1 97 ? -1.898 -6.845 9.125 1.00 94.44 97 MET A O 1
ATOM 752 N N . LEU A 1 98 ? -1.842 -6.922 11.363 1.00 92.56 98 LEU A N 1
ATOM 753 C CA . LEU A 1 98 ? -0.752 -7.909 11.436 1.00 92.56 98 LEU A CA 1
ATOM 754 C C . LEU A 1 98 ? -1.107 -9.269 10.809 1.00 92.56 98 LEU A C 1
ATOM 756 O O . LEU A 1 98 ? -0.209 -10.027 10.439 1.00 92.56 98 LEU A O 1
ATOM 760 N N . GLY A 1 99 ? -2.399 -9.587 10.703 1.00 92.06 99 GLY A N 1
ATOM 761 C CA . GLY A 1 99 ? -2.894 -10.794 10.042 1.00 92.06 99 GLY A CA 1
ATOM 762 C C . GLY A 1 99 ? -3.035 -10.662 8.524 1.00 92.06 99 GLY A C 1
ATOM 763 O O . GLY A 1 99 ? -3.296 -11.661 7.858 1.00 92.06 99 GLY A O 1
ATOM 764 N N . MET A 1 100 ? -2.863 -9.459 7.974 1.00 92.44 100 MET A N 1
ATOM 765 C CA . MET A 1 100 ? -3.150 -9.146 6.577 1.00 92.44 100 MET A CA 1
ATOM 766 C C . MET A 1 100 ? -1.873 -9.002 5.743 1.00 92.44 100 MET A C 1
ATOM 768 O O . MET A 1 100 ? -0.832 -8.544 6.217 1.00 92.44 100 MET A O 1
ATOM 772 N N . ARG A 1 101 ? -1.981 -9.360 4.459 1.00 94.31 101 ARG A N 1
ATOM 773 C CA . ARG A 1 101 ? -1.028 -8.955 3.414 1.00 94.31 101 ARG A CA 1
ATOM 774 C C . ARG A 1 101 ? -1.520 -7.669 2.775 1.00 94.31 101 ARG A C 1
ATOM 776 O O . ARG A 1 101 ? -1.038 -6.597 3.125 1.00 94.31 101 ARG A O 1
ATOM 783 N N . LYS A 1 102 ? -2.560 -7.773 1.945 1.00 95.69 102 LYS A N 1
ATOM 784 C CA . LYS A 1 102 ? -3.342 -6.631 1.470 1.00 95.69 102 LYS A CA 1
ATOM 785 C C . LYS A 1 102 ? -4.255 -6.123 2.579 1.00 95.69 102 LYS A C 1
ATOM 787 O O . LYS A 1 102 ? -4.920 -6.920 3.235 1.00 95.69 102 LYS A O 1
ATOM 792 N N . ILE A 1 103 ? -4.317 -4.809 2.760 1.00 95.12 103 ILE A N 1
ATOM 793 C CA . ILE A 1 103 ? -5.206 -4.202 3.749 1.00 95.12 103 ILE A CA 1
ATOM 794 C C . ILE A 1 103 ? -6.650 -4.215 3.238 1.00 95.12 103 ILE A C 1
ATOM 796 O O . ILE A 1 103 ? -6.939 -3.712 2.152 1.00 95.12 103 ILE A O 1
ATOM 800 N N . VAL A 1 104 ? -7.555 -4.761 4.050 1.00 96.31 104 VAL A N 1
ATOM 801 C CA . VAL A 1 104 ? -8.999 -4.745 3.797 1.00 96.31 104 VAL A CA 1
ATOM 802 C C . VAL A 1 104 ? -9.659 -3.845 4.835 1.00 96.31 104 VAL A C 1
ATOM 804 O O . VAL A 1 104 ? -9.693 -4.166 6.021 1.00 96.31 104 VAL A O 1
ATOM 807 N N . ILE A 1 105 ? -10.179 -2.697 4.394 1.00 95.38 105 ILE A N 1
ATOM 808 C CA . ILE A 1 105 ? -10.736 -1.664 5.280 1.00 95.38 105 ILE A CA 1
ATOM 809 C C . ILE A 1 105 ? -11.913 -2.213 6.096 1.00 95.38 105 ILE A C 1
ATOM 811 O O . ILE A 1 105 ? -11.968 -1.987 7.302 1.00 95.38 105 ILE A O 1
ATOM 815 N N . ALA A 1 106 ? -12.808 -2.976 5.465 1.00 94.62 106 ALA A N 1
ATOM 816 C CA . ALA A 1 106 ? -13.976 -3.546 6.138 1.00 94.62 106 ALA A CA 1
ATOM 817 C C . ALA A 1 106 ? -13.584 -4.467 7.307 1.00 94.62 106 ALA A C 1
ATOM 819 O O . ALA A 1 106 ? -14.132 -4.347 8.396 1.00 94.62 106 ALA A O 1
ATOM 820 N N . GLU A 1 107 ? -12.571 -5.319 7.129 1.00 93.50 107 GLU A N 1
ATOM 821 C CA . GLU A 1 107 ? -12.106 -6.224 8.187 1.00 93.50 107 GLU A CA 1
ATOM 822 C C . GLU A 1 107 ? -11.460 -5.473 9.363 1.00 93.50 107 GLU A C 1
ATOM 824 O O . GLU A 1 107 ? -11.587 -5.891 10.517 1.00 93.50 107 GLU A O 1
ATOM 829 N N . LEU A 1 108 ? -10.794 -4.342 9.101 1.00 93.69 108 LEU A N 1
ATOM 830 C CA . LEU A 1 108 ? -10.285 -3.467 10.162 1.00 93.69 108 LEU A CA 1
ATOM 831 C C . LEU A 1 108 ? -11.433 -2.845 10.966 1.00 93.69 108 LEU A C 1
ATOM 833 O O . LEU A 1 108 ? -11.379 -2.797 12.197 1.00 93.69 108 LEU A O 1
ATOM 837 N N . GLU A 1 109 ? -12.475 -2.373 10.285 1.00 92.81 109 GLU A N 1
ATOM 838 C CA . GLU A 1 109 ? -13.652 -1.785 10.927 1.00 92.81 109 GLU A CA 1
ATOM 839 C C . GLU A 1 109 ? -14.458 -2.822 11.712 1.00 92.81 109 GLU A C 1
ATOM 841 O O . GLU A 1 109 ? -14.901 -2.537 12.828 1.00 92.81 109 GLU A O 1
ATOM 846 N N . ASP A 1 110 ? -14.578 -4.042 11.196 1.00 92.00 110 ASP A N 1
ATOM 847 C CA . ASP A 1 110 ? -15.199 -5.172 11.885 1.00 92.00 110 ASP A CA 1
ATOM 848 C C . ASP A 1 110 ? -14.413 -5.563 13.142 1.00 92.00 110 ASP A C 1
ATOM 850 O O . ASP A 1 110 ? -14.997 -5.761 14.210 1.00 92.00 110 ASP A O 1
ATOM 854 N N . ALA A 1 111 ? -13.079 -5.598 13.067 1.00 89.94 111 ALA A N 1
ATOM 855 C CA . ALA A 1 111 ? -12.234 -5.882 14.226 1.00 89.94 111 ALA A CA 1
ATOM 856 C C . ALA A 1 111 ? -12.402 -4.838 15.342 1.00 89.94 111 ALA A C 1
ATOM 858 O O . ALA A 1 111 ? -12.405 -5.181 16.527 1.00 89.94 111 ALA A O 1
ATOM 859 N N . VAL A 1 112 ? -12.565 -3.566 14.973 1.00 90.88 112 VAL A N 1
ATOM 860 C CA . VAL A 1 112 ? -12.761 -2.464 15.923 1.00 90.88 112 VAL A CA 1
ATOM 861 C C . VAL A 1 112 ? -14.193 -2.427 16.458 1.00 90.88 112 VAL A C 1
ATOM 863 O O . VAL A 1 112 ? -14.392 -2.236 17.656 1.00 90.88 112 VAL A O 1
ATOM 866 N N . SER A 1 113 ? -15.202 -2.627 15.610 1.00 86.12 113 SER A N 1
ATOM 867 C CA . SER A 1 113 ? -16.617 -2.605 16.008 1.00 86.12 113 SER A CA 1
ATOM 868 C C . SER A 1 113 ? -17.027 -3.841 16.814 1.00 86.12 113 SER A C 1
ATOM 870 O O . SER A 1 113 ? -17.853 -3.737 17.726 1.00 86.12 113 SER A O 1
ATOM 872 N N . GLY A 1 114 ? -16.385 -4.988 16.567 1.00 73.31 114 GLY A N 1
ATOM 873 C CA . GLY A 1 114 ? -16.555 -6.228 17.322 1.00 73.31 114 GLY A CA 1
ATOM 874 C C . GLY A 1 114 ? -16.229 -6.105 18.815 1.00 73.31 114 GLY A C 1
ATOM 875 O O . GLY A 1 114 ? -16.723 -6.904 19.611 1.00 73.31 114 GLY A O 1
ATOM 876 N N . LEU A 1 115 ? -15.492 -5.064 19.230 1.00 60.75 115 LEU A N 1
ATOM 877 C CA . LEU A 1 115 ? -15.287 -4.715 20.644 1.00 60.75 115 LEU A CA 1
ATOM 878 C C . LEU A 1 115 ? -16.591 -4.337 21.366 1.00 60.75 115 LEU A C 1
ATOM 880 O O . LEU A 1 115 ? -16.666 -4.456 22.593 1.00 60.75 115 LEU A O 1
ATOM 884 N N . TRP A 1 116 ? -17.612 -3.902 20.622 1.00 49.59 116 TRP A N 1
ATOM 885 C CA . TRP A 1 116 ? -18.917 -3.487 21.141 1.00 49.59 116 TRP A CA 1
ATOM 886 C C . TRP A 1 116 ? -20.065 -4.418 20.752 1.00 49.59 116 TRP A C 1
ATOM 888 O O . TRP A 1 116 ? -21.228 -4.042 20.924 1.00 49.59 116 TRP A O 1
ATOM 898 N N . ALA A 1 117 ? -19.772 -5.625 20.257 1.00 50.09 117 ALA A N 1
ATOM 899 C CA . ALA A 1 117 ? -20.801 -6.582 19.872 1.00 50.09 117 ALA A CA 1
ATOM 900 C C . ALA A 1 117 ? -21.788 -6.826 21.031 1.00 50.09 117 ALA A C 1
ATOM 902 O O . ALA A 1 117 ? -21.427 -7.252 22.132 1.00 50.09 117 ALA A O 1
ATOM 903 N N . ALA A 1 118 ? -23.051 -6.493 20.768 1.00 43.41 118 ALA A N 1
ATOM 904 C CA . ALA A 1 118 ? -24.145 -6.544 21.717 1.00 43.41 118 ALA A CA 1
ATOM 905 C C . ALA A 1 118 ? -24.369 -7.973 22.232 1.00 43.41 118 ALA A C 1
ATOM 907 O O . ALA A 1 118 ? -24.710 -8.880 21.475 1.00 43.41 118 ALA A O 1
ATOM 908 N N . VAL A 1 119 ? -24.288 -8.156 23.551 1.00 46.78 119 VAL A N 1
ATOM 909 C CA . VAL A 1 119 ? -25.128 -9.164 24.205 1.00 46.78 119 VAL A CA 1
ATOM 910 C C . VAL A 1 119 ? -26.558 -8.659 24.018 1.00 46.78 119 VAL A C 1
ATOM 912 O O . VAL A 1 119 ? -26.809 -7.495 24.325 1.00 46.78 119 VAL A O 1
ATOM 915 N N . GLY A 1 120 ? -27.456 -9.475 23.460 1.00 45.78 120 GLY A N 1
ATOM 916 C CA . GLY A 1 120 ? -28.815 -9.113 23.017 1.00 45.78 120 GLY A CA 1
ATOM 917 C C . GLY A 1 120 ? -29.807 -8.633 24.094 1.0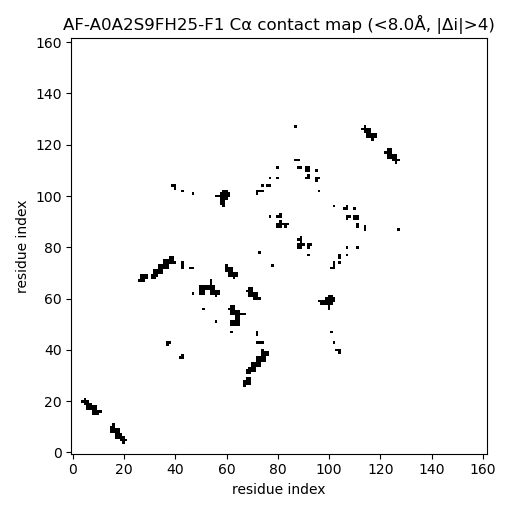0 45.78 120 GLY A C 1
ATOM 918 O O . GLY A 1 120 ? -30.959 -9.038 24.072 1.00 45.78 120 GLY A O 1
ATOM 919 N N . ASP A 1 121 ? -29.376 -7.780 25.022 1.00 44.72 121 ASP A N 1
ATOM 920 C CA . ASP A 1 121 ? -30.125 -7.240 26.163 1.00 44.72 121 ASP A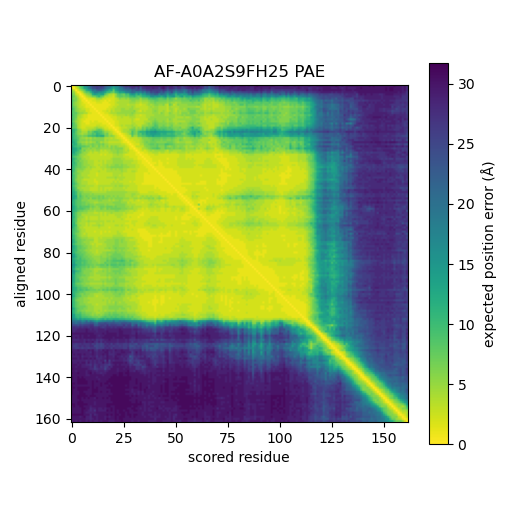 CA 1
ATOM 921 C C . ASP A 1 121 ? -29.731 -5.769 26.449 1.00 44.72 121 ASP A C 1
ATOM 923 O O . ASP A 1 121 ? -29.435 -5.375 27.575 1.00 44.72 121 ASP A O 1
ATOM 927 N N . GLY A 1 122 ? -29.600 -4.938 25.405 1.00 46.84 122 GLY A N 1
ATOM 928 C CA . GLY A 1 122 ? -29.498 -3.469 25.526 1.00 46.84 122 GLY A CA 1
ATOM 929 C C . GLY A 1 122 ? -28.277 -2.890 26.268 1.00 46.84 122 GLY A C 1
ATOM 930 O O . GLY A 1 122 ? -28.125 -1.671 26.337 1.00 46.84 122 GLY A O 1
ATOM 931 N N . ARG A 1 123 ? -27.375 -3.717 26.803 1.00 48.72 123 ARG A N 1
ATOM 932 C CA . ARG A 1 123 ? -26.170 -3.284 27.521 1.00 48.72 123 ARG A CA 1
ATOM 933 C C . ARG A 1 123 ? -24.955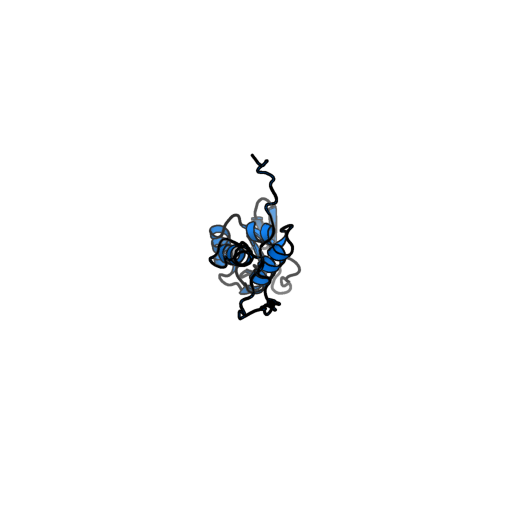 -3.399 26.610 1.00 48.72 123 ARG A C 1
ATOM 935 O O . ARG A 1 123 ? -24.452 -4.495 26.372 1.00 48.72 123 ARG A O 1
ATOM 942 N N . ARG A 1 124 ? -24.447 -2.254 26.139 1.00 41.38 124 ARG A N 1
ATOM 943 C CA . ARG A 1 124 ? -23.127 -2.184 25.493 1.00 41.38 124 ARG A CA 1
ATOM 944 C C . ARG A 1 124 ? -22.084 -2.646 26.511 1.00 41.38 124 ARG A C 1
ATOM 946 O O . ARG A 1 124 ? -21.988 -2.071 27.594 1.00 41.38 124 ARG A O 1
ATOM 953 N N . ARG A 1 125 ? -21.324 -3.692 26.192 1.00 53.88 125 ARG A N 1
ATOM 954 C CA . ARG A 1 125 ? -20.230 -4.187 27.032 1.00 53.88 125 ARG A CA 1
ATOM 955 C C . ARG A 1 125 ? -18.978 -4.301 26.177 1.00 53.88 125 ARG A C 1
ATOM 957 O O . ARG A 1 125 ? -19.029 -4.887 25.105 1.00 53.88 125 ARG A O 1
ATOM 964 N N . LEU A 1 126 ? -17.878 -3.750 26.680 1.00 47.75 126 LEU A N 1
ATOM 965 C CA . LEU A 1 126 ? -16.556 -3.917 26.091 1.00 47.75 126 LEU A CA 1
ATOM 966 C C . LEU A 1 126 ? -16.131 -5.384 26.230 1.00 47.75 126 LEU A C 1
ATOM 968 O O . LEU A 1 126 ? -16.026 -5.889 27.352 1.00 47.75 126 LEU A O 1
ATOM 972 N N . VAL A 1 127 ? -15.897 -6.066 25.111 1.00 51.88 127 VAL A N 1
ATOM 973 C CA . VAL A 1 127 ? -15.349 -7.428 25.101 1.00 51.88 127 VAL A CA 1
ATOM 974 C C . VAL A 1 127 ? -13.879 -7.351 24.704 1.00 51.88 127 VAL A C 1
ATOM 976 O O . VAL A 1 127 ? -13.552 -7.134 23.543 1.00 51.88 127 VAL A O 1
ATOM 979 N N . LEU A 1 128 ? -12.978 -7.517 25.676 1.00 45.78 128 LEU A N 1
ATOM 980 C CA . LEU A 1 128 ? -11.539 -7.556 25.409 1.00 45.78 128 LEU A CA 1
ATOM 981 C C . LEU A 1 128 ? -11.118 -8.949 24.899 1.00 45.78 128 LEU A C 1
ATOM 983 O O . LEU A 1 128 ? -11.495 -9.962 25.501 1.00 45.78 128 LEU A O 1
ATOM 987 N N . PRO A 1 129 ? -10.309 -9.036 23.827 1.00 44.50 129 PRO A N 1
ATOM 988 C CA . PRO A 1 129 ? -9.892 -10.311 23.255 1.00 44.50 129 PRO A CA 1
ATOM 989 C C . PRO A 1 129 ? -8.935 -11.056 24.200 1.00 44.50 129 PRO A C 1
ATOM 991 O O . PRO A 1 129 ? -7.881 -10.542 24.561 1.00 44.50 129 PRO A O 1
ATOM 994 N N . GLY A 1 130 ? -9.278 -12.296 24.568 1.00 48.72 130 GLY A N 1
ATOM 995 C CA . GLY A 1 130 ? -8.409 -13.201 25.338 1.00 48.72 130 GLY A CA 1
ATOM 996 C C . GLY A 1 130 ? -8.775 -13.406 26.812 1.00 48.72 130 GLY A C 1
ATOM 997 O O . GLY A 1 130 ? -8.167 -14.251 27.465 1.00 48.72 130 GLY A O 1
ATOM 998 N N . GLN A 1 131 ? -9.787 -12.718 27.350 1.00 43.97 131 GLN A N 1
ATOM 999 C CA . GLN A 1 131 ? -10.270 -13.010 28.702 1.00 43.97 131 GLN A CA 1
ATOM 1000 C C . GLN A 1 131 ? -11.377 -14.070 28.682 1.00 43.97 131 GLN A C 1
ATOM 1002 O O . GLN A 1 131 ? -12.496 -13.825 28.231 1.00 43.97 131 GLN A O 1
ATOM 1007 N N . LYS A 1 132 ? -11.080 -15.257 29.232 1.00 36.94 132 LYS A N 1
ATOM 1008 C CA . LYS A 1 132 ? -12.116 -16.160 29.749 1.00 36.94 132 LYS A CA 1
ATOM 1009 C C . LYS A 1 132 ? -12.841 -15.402 30.858 1.00 36.94 132 LYS A C 1
ATOM 1011 O O . LYS A 1 132 ? -12.279 -15.134 31.914 1.00 36.94 132 LYS A O 1
ATOM 1016 N N . LEU A 1 133 ? -14.077 -15.029 30.566 1.00 39.75 133 LEU A N 1
ATOM 1017 C CA . LEU A 1 133 ? -14.995 -14.318 31.437 1.00 39.75 133 LEU A CA 1
ATOM 1018 C C . LEU A 1 133 ? -15.101 -15.004 32.816 1.00 39.75 133 LEU A C 1
ATOM 1020 O O . LEU A 1 133 ? -15.806 -15.999 32.970 1.00 39.75 133 LEU A O 1
ATOM 1024 N N . LEU A 1 134 ? -14.433 -14.459 33.834 1.00 29.88 134 LEU A N 1
ATOM 1025 C CA . LEU A 1 134 ? -14.738 -14.752 35.234 1.00 29.88 134 LEU A CA 1
ATOM 1026 C C . LEU A 1 134 ? -15.940 -13.884 35.620 1.00 29.88 134 LEU A C 1
ATOM 1028 O O . LEU A 1 134 ? -15.802 -12.773 36.126 1.00 29.88 134 LEU A O 1
ATOM 1032 N N . ILE A 1 135 ? -17.150 -14.378 35.339 1.00 37.62 135 ILE A N 1
ATOM 1033 C CA . ILE A 1 135 ? -18.348 -13.838 35.986 1.00 37.62 135 ILE A CA 1
ATOM 1034 C C . ILE A 1 135 ? -18.258 -14.250 37.460 1.00 37.62 135 ILE A C 1
ATOM 1036 O O . ILE A 1 135 ? -18.691 -15.343 37.820 1.00 37.62 135 ILE A O 1
ATOM 1040 N N . TYR A 1 136 ? -17.727 -13.391 38.332 1.00 26.81 136 TYR A N 1
ATOM 1041 C CA . TYR A 1 136 ? -17.994 -13.506 39.768 1.00 26.81 136 TYR A CA 1
ATOM 1042 C C . TYR A 1 136 ? -19.425 -13.012 40.015 1.00 26.81 136 TYR A C 1
ATOM 1044 O O . TYR A 1 136 ? -19.677 -11.899 40.466 1.00 26.81 136 TYR A O 1
ATOM 1052 N N . GLY A 1 137 ? -20.393 -13.830 39.609 1.00 30.16 137 GLY A N 1
ATOM 1053 C CA . GLY A 1 137 ? -21.786 -13.654 39.973 1.00 30.16 137 GLY A CA 1
ATOM 1054 C C . GLY A 1 137 ? -21.983 -14.303 41.330 1.00 30.16 137 GLY A C 1
ATOM 1055 O O . GLY A 1 137 ? -22.059 -15.528 41.412 1.00 30.16 137 GLY A O 1
ATOM 1056 N N . SER A 1 138 ? -22.076 -13.504 42.392 1.00 35.47 138 SER A N 1
ATOM 1057 C CA . SER A 1 138 ? -22.597 -13.960 43.679 1.00 35.47 138 SER A CA 1
ATOM 1058 C C . SER A 1 138 ? -24.073 -14.344 43.520 1.00 35.47 138 SER A C 1
ATOM 1060 O O . SER A 1 138 ? -24.987 -13.594 43.845 1.00 35.47 138 SER A O 1
ATOM 1062 N N . ARG A 1 139 ? -24.338 -15.554 43.017 1.00 33.28 139 ARG A N 1
ATOM 1063 C CA . ARG A 1 139 ? -25.644 -16.191 43.189 1.00 33.28 139 ARG A CA 1
ATOM 1064 C C . ARG A 1 139 ? -25.713 -16.773 44.601 1.00 33.28 139 ARG A C 1
ATOM 1066 O O . ARG A 1 139 ? -25.341 -17.916 44.836 1.00 33.28 139 ARG A O 1
ATOM 1073 N N . ARG A 1 140 ? -26.237 -15.990 45.541 1.00 33.72 140 ARG A N 1
ATOM 1074 C CA . ARG A 1 140 ? -27.235 -16.504 46.492 1.00 33.72 140 ARG A CA 1
ATOM 1075 C C . ARG A 1 140 ? -28.555 -15.792 46.172 1.00 33.72 140 ARG A C 1
ATOM 1077 O O . ARG A 1 140 ? -28.482 -14.623 45.802 1.00 33.72 140 ARG A O 1
ATOM 1084 N N . PRO A 1 141 ? -29.732 -16.428 46.313 1.00 39.81 141 PRO A N 1
ATOM 1085 C CA . PRO A 1 141 ? -30.018 -17.665 47.050 1.00 39.81 141 PRO A CA 1
ATOM 1086 C C . PRO A 1 141 ? -30.694 -18.747 46.174 1.00 39.81 141 PRO A C 1
ATOM 1088 O O . PRO A 1 141 ? -30.854 -18.561 44.966 1.00 39.81 141 PRO A O 1
ATOM 1091 N N . PRO A 1 142 ? -31.116 -19.873 46.777 1.00 42.44 142 PRO A N 1
ATOM 1092 C CA . PRO A 1 142 ? -32.569 -20.027 46.828 1.00 42.44 142 PRO A CA 1
ATOM 1093 C C . PRO A 1 142 ? -33.126 -20.523 48.179 1.00 42.44 142 PRO A C 1
ATOM 1095 O O . PRO A 1 142 ? -32.457 -21.220 48.934 1.00 42.44 142 PRO A O 1
ATOM 1098 N N . LEU A 1 143 ? -34.409 -20.181 48.358 1.00 32.69 143 LEU A N 1
ATOM 1099 C CA . LEU A 1 143 ? -35.474 -20.816 49.155 1.00 32.69 143 LEU A CA 1
ATOM 1100 C C . LEU A 1 143 ? -35.770 -20.336 50.593 1.00 32.69 143 LEU A C 1
ATOM 1102 O O . LEU A 1 143 ? -35.105 -20.670 51.564 1.00 32.69 143 LEU A O 1
ATOM 1106 N N . CYS A 1 144 ? -36.872 -19.573 50.641 1.00 27.53 144 CYS A N 1
ATOM 1107 C CA . CYS A 1 144 ? -38.022 -19.574 51.552 1.00 27.53 144 CYS A CA 1
ATOM 1108 C C . CYS A 1 144 ? -37.926 -20.252 52.930 1.00 27.53 144 CYS A C 1
ATOM 1110 O O . CYS A 1 144 ? -37.803 -21.470 53.027 1.00 27.53 144 CYS A O 1
ATOM 1112 N N . THR A 1 145 ? -38.309 -19.508 53.973 1.00 29.97 145 THR A N 1
ATOM 1113 C CA . THR A 1 145 ? -39.318 -19.982 54.941 1.00 29.97 145 THR A CA 1
ATOM 1114 C C . THR A 1 145 ? -40.102 -18.798 55.519 1.00 29.97 145 THR A C 1
ATOM 1116 O O . THR A 1 145 ? -39.545 -17.725 55.738 1.00 29.97 145 THR A O 1
ATOM 1119 N N . LEU A 1 146 ? -41.412 -19.000 55.687 1.00 29.89 146 LEU A N 1
ATOM 1120 C CA . LEU A 1 146 ? -42.396 -18.074 56.246 1.00 29.89 146 LEU A CA 1
ATOM 1121 C C . LEU A 1 146 ? -42.014 -17.537 57.635 1.00 29.89 146 LEU A C 1
ATOM 1123 O O . LEU A 1 146 ? -41.489 -18.271 58.467 1.00 29.89 146 LEU A O 1
ATOM 1127 N N . GLY A 1 147 ? -42.439 -16.306 57.923 1.00 28.73 147 GLY A N 1
ATOM 1128 C CA . GLY A 1 147 ? -42.499 -15.764 59.277 1.00 28.73 147 GLY A CA 1
ATOM 1129 C C . GLY A 1 147 ? -43.086 -14.358 59.289 1.00 28.73 147 GLY A C 1
ATOM 1130 O O . GLY A 1 147 ? -42.438 -13.414 58.856 1.00 28.73 147 GLY A O 1
ATOM 1131 N N . HIS A 1 148 ? -44.329 -14.242 59.756 1.00 31.09 148 HIS A N 1
ATOM 1132 C CA . HIS A 1 148 ? -45.017 -12.994 60.086 1.00 31.09 148 HIS A CA 1
ATOM 1133 C C . HIS A 1 148 ? -44.103 -12.003 60.828 1.00 31.09 148 HIS A C 1
ATOM 1135 O O . HIS A 1 148 ? -43.407 -12.415 61.752 1.00 31.09 148 HIS A O 1
ATOM 1141 N N . THR A 1 149 ? -44.170 -10.706 60.501 1.00 30.22 149 THR A N 1
ATOM 1142 C CA . THR A 1 149 ? -44.555 -9.609 61.421 1.00 30.22 149 THR A CA 1
ATOM 1143 C C . THR A 1 149 ? -44.467 -8.258 60.693 1.00 30.22 149 THR A C 1
ATOM 1145 O O . THR A 1 149 ? -43.490 -7.920 60.036 1.00 30.22 149 THR A O 1
ATOM 1148 N N . GLN A 1 150 ? -45.564 -7.523 60.813 1.00 32.22 150 GLN A N 1
ATOM 1149 C CA . GLN A 1 150 ? -45.894 -6.187 60.326 1.00 32.22 150 GLN A CA 1
ATOM 1150 C C . GLN A 1 150 ? -45.031 -5.085 60.962 1.00 32.22 150 GLN A C 1
ATOM 1152 O O . GLN A 1 150 ? -44.848 -5.123 62.171 1.00 32.22 150 GLN A O 1
ATOM 1157 N N . LEU A 1 151 ? -44.610 -4.067 60.192 1.00 32.03 151 LEU A N 1
ATOM 1158 C CA . LEU A 1 151 ? -44.252 -2.725 60.692 1.00 32.03 151 LEU A CA 1
ATOM 1159 C C . LEU A 1 151 ? -44.244 -1.675 59.551 1.00 32.03 151 LEU A C 1
ATOM 1161 O O . LEU A 1 151 ? -43.338 -1.661 58.730 1.00 32.03 151 LEU A O 1
ATOM 1165 N N . GLY A 1 152 ? -45.273 -0.812 59.547 1.00 32.12 152 GLY A N 1
ATOM 1166 C CA . GLY A 1 152 ? -45.204 0.660 59.403 1.00 32.12 152 GLY A CA 1
ATOM 1167 C C . GLY A 1 152 ? -44.796 1.335 58.070 1.00 32.12 152 GLY A C 1
ATOM 1168 O O . GLY A 1 152 ? -43.810 0.940 57.461 1.00 32.12 152 GLY A O 1
ATOM 1169 N N . PRO A 1 153 ? -45.484 2.421 57.639 1.00 37.06 153 PRO A N 1
ATOM 1170 C CA . PRO A 1 153 ? -45.248 3.090 56.358 1.00 37.06 153 PRO A CA 1
ATOM 1171 C C . PRO A 1 153 ? -44.201 4.217 56.458 1.00 37.06 153 PRO A C 1
ATOM 1173 O O . PRO A 1 153 ? -44.318 5.115 57.291 1.00 37.06 153 PRO A O 1
ATOM 1176 N N . GLY A 1 154 ? -43.214 4.210 55.560 1.00 32.38 154 GLY A N 1
ATOM 1177 C CA . GLY A 1 154 ? -42.276 5.314 55.336 1.00 32.38 154 GLY A CA 1
ATOM 1178 C C . GLY A 1 154 ? -42.559 5.988 53.995 1.00 32.38 154 GLY A C 1
ATOM 1179 O O . GLY A 1 154 ? -42.369 5.389 52.943 1.00 32.38 154 GLY A O 1
ATOM 1180 N N . ARG A 1 155 ? -43.073 7.216 54.053 1.00 31.28 155 ARG A N 1
ATOM 1181 C CA . ARG A 1 155 ? -43.379 8.115 52.929 1.00 31.28 155 ARG A CA 1
ATOM 1182 C C . ARG A 1 155 ? -42.097 8.803 52.411 1.00 31.28 155 ARG A C 1
ATOM 1184 O O . ARG A 1 155 ? -41.154 8.937 53.184 1.00 31.28 155 ARG A O 1
ATOM 1191 N N . LEU A 1 156 ? -42.194 9.346 51.185 1.00 31.12 156 LEU A N 1
ATOM 1192 C CA . LEU A 1 156 ? -41.380 10.382 50.496 1.00 31.12 156 LEU A CA 1
ATOM 1193 C C . LEU A 1 156 ? -40.498 9.816 49.376 1.00 31.12 156 LEU A C 1
ATOM 1195 O O . LEU A 1 156 ? -39.763 8.867 49.600 1.00 31.12 156 LEU A O 1
ATOM 1199 N N . SER A 1 157 ? -40.434 10.366 48.170 1.00 32.41 157 SER A N 1
ATOM 1200 C CA . SER A 1 157 ? -41.234 11.322 47.389 1.00 32.41 157 SER A CA 1
ATOM 1201 C C . SER A 1 157 ? -40.602 11.276 45.995 1.00 32.41 157 SER A C 1
ATOM 1203 O O . SER A 1 157 ? -39.380 11.162 45.889 1.00 32.41 157 SER A O 1
ATOM 1205 N N . GLU A 1 158 ? -41.414 11.335 44.945 1.00 33.31 158 GLU A N 1
ATOM 1206 C CA . GLU A 1 158 ? -40.941 11.611 43.591 1.00 33.31 158 GLU A CA 1
ATOM 1207 C C . GLU A 1 158 ? -40.297 12.993 43.575 1.00 33.31 158 GLU A C 1
ATOM 1209 O O . GLU A 1 158 ? -40.918 13.940 44.047 1.00 33.31 158 GLU A O 1
ATOM 1214 N N . ASP A 1 159 ? -39.084 13.105 43.036 1.00 30.64 159 ASP A N 1
ATOM 1215 C CA . ASP A 1 159 ? -38.667 14.339 42.390 1.00 30.64 159 ASP A CA 1
ATOM 1216 C C . ASP A 1 159 ? -37.425 14.148 41.514 1.00 30.64 159 ASP A C 1
ATOM 1218 O O . ASP A 1 159 ? -36.417 13.575 41.926 1.00 30.64 159 ASP A O 1
ATOM 1222 N N . VAL A 1 160 ? -37.543 14.740 40.322 1.00 29.67 160 VAL A N 1
ATOM 1223 C CA . VAL A 1 160 ? -36.475 15.285 39.476 1.00 29.67 160 VAL A CA 1
ATOM 1224 C C . VAL A 1 160 ? -35.588 14.268 38.758 1.00 29.67 160 VAL A C 1
ATOM 1226 O O . VAL A 1 160 ? -34.644 13.754 39.332 1.00 29.67 160 VAL A O 1
ATOM 1229 N N . TRP A 1 161 ? -35.844 14.073 37.457 1.00 32.53 161 TRP A N 1
ATOM 1230 C CA . TRP A 1 161 ? -34.945 14.514 36.373 1.00 32.53 161 TRP A CA 1
ATOM 1231 C C . TRP A 1 161 ? -35.764 14.720 35.085 1.00 32.53 161 TRP A C 1
ATOM 1233 O O . TRP A 1 161 ? -36.414 13.797 34.595 1.00 32.53 161 TRP A O 1
ATOM 1243 N N . ARG A 1 162 ? -35.771 15.970 34.604 1.00 34.78 162 ARG A N 1
ATOM 1244 C CA . ARG A 1 162 ? -36.087 16.341 33.216 1.00 34.78 162 ARG A CA 1
ATOM 1245 C C . ARG A 1 162 ? -34.942 15.929 32.300 1.00 34.78 162 ARG A C 1
ATOM 1247 O O . ARG A 1 162 ? -33.791 15.955 32.790 1.00 34.78 162 ARG A O 1
#

Secondary structure (DSSP, 8-state):
-PPP--EEEEEETTEEEEEE---TT----TTSEEEEEESSHHHHHHHHHHHHTTSEE-STTEEE-TT--EEEEEEHHHHHHHT-SSHHHHHHHHHHHHT-SS--HHHHHHHHHGGGPPPSSS------TT--------------------------------